Protein AF-A0A8K0CGU0-F1 (afdb_monomer)

Solvent-accessible surface area (backbone atoms only — not comparable to full-atom values): 3971 Å² total; per-residue (Å²): 140,67,65,63,65,55,50,50,55,50,49,56,49,49,50,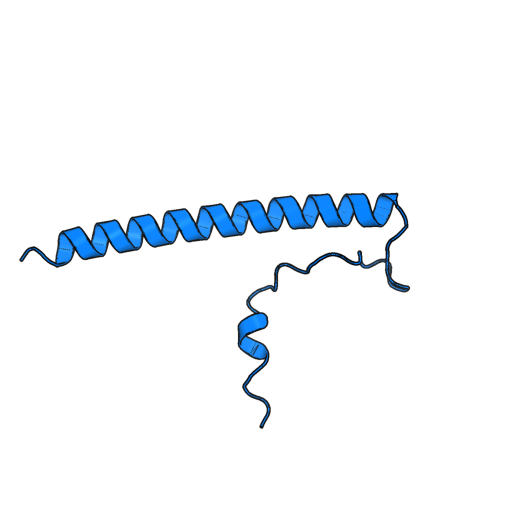54,51,50,54,51,51,53,50,52,50,51,52,51,44,54,51,47,40,52,49,23,54,74,73,62,46,40,48,99,84,70,47,44,81,56,82,70,76,60,80,73,46,76,73,68,75,78,81,86,126

pLDDT: mean 75.22, std 17.97, range [39.41, 97.12]

Sequence (65 aa):
MSASKYQQCHEELGDVIHDTAWRLMKEAATEEAALARQLGEVTKDNHPYIIVVADDAWSKGSSGV

Mean predicted aligned error: 10.95 Å

Structure (mmCIF, N/CA/C/O backbone):
data_AF-A0A8K0CGU0-F1
#
_entry.id   AF-A0A8K0CGU0-F1
#
loop_
_atom_site.group_PDB
_atom_site.id
_atom_site.type_symbol
_atom_site.label_atom_id
_atom_site.label_alt_id
_atom_site.label_comp_id
_atom_site.label_asym_id
_atom_site.label_entity_id
_atom_site.label_seq_id
_atom_site.pdbx_PDB_ins_code
_atom_site.Cartn_x
_atom_site.Cartn_y
_atom_site.Cartn_z
_atom_site.occupancy
_atom_site.B_iso_or_equiv
_atom_site.auth_seq_id
_atom_site.auth_comp_id
_atom_site.auth_asym_id
_atom_site.auth_atom_id
_atom_site.pdbx_PDB_model_num
ATOM 1 N N . MET A 1 1 ? 18.236 -4.709 -31.304 1.00 45.12 1 MET A N 1
ATOM 2 C CA . MET A 1 1 ? 17.926 -5.109 -29.915 1.00 45.12 1 MET A CA 1
ATOM 3 C C . MET A 1 1 ? 17.975 -3.891 -28.991 1.00 45.12 1 MET A C 1
ATOM 5 O O . MET A 1 1 ? 18.949 -3.707 -28.278 1.00 45.12 1 MET A O 1
ATOM 9 N N . SER A 1 2 ? 16.960 -3.024 -29.038 1.00 55.44 2 SER A N 1
ATOM 10 C CA . SER A 1 2 ? 16.812 -1.867 -28.129 1.00 55.44 2 SER A CA 1
ATOM 11 C C . SER A 1 2 ? 15.600 -1.998 -27.199 1.00 55.44 2 SER A C 1
ATOM 13 O O . SER A 1 2 ? 15.586 -1.397 -26.132 1.00 55.44 2 SER A O 1
ATOM 15 N N . ALA A 1 3 ? 14.622 -2.833 -27.565 1.00 62.53 3 ALA A N 1
ATOM 16 C CA . ALA A 1 3 ? 13.409 -3.062 -26.786 1.00 62.53 3 ALA A CA 1
ATOM 17 C C . ALA A 1 3 ? 13.660 -3.748 -25.429 1.00 62.53 3 ALA A C 1
ATOM 19 O O . ALA A 1 3 ? 12.902 -3.506 -24.500 1.00 62.53 3 ALA A O 1
ATOM 20 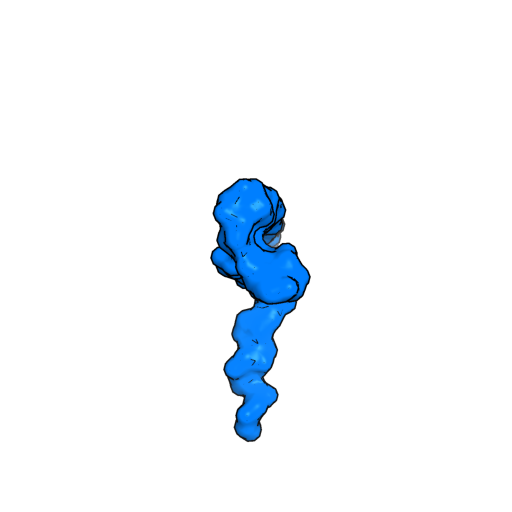N N . SER A 1 4 ? 14.724 -4.551 -25.270 1.00 78.62 4 SER A N 1
ATOM 21 C CA . SER A 1 4 ? 14.903 -5.332 -24.033 1.00 78.62 4 SER A CA 1
ATOM 22 C C . SER A 1 4 ? 15.356 -4.492 -22.837 1.00 78.62 4 SER A C 1
ATOM 24 O O . SER A 1 4 ? 14.892 -4.736 -21.734 1.00 78.62 4 SER A O 1
ATOM 26 N N . LYS A 1 5 ? 16.219 -3.482 -23.036 1.00 88.00 5 LYS A N 1
ATOM 27 C CA . LYS A 1 5 ? 16.648 -2.597 -21.936 1.00 88.00 5 LYS A CA 1
ATOM 28 C C . LYS A 1 5 ? 15.527 -1.668 -21.488 1.00 88.00 5 LYS A C 1
ATOM 30 O O . LYS A 1 5 ? 15.353 -1.464 -20.297 1.00 88.00 5 LYS A O 1
ATOM 35 N N . TYR A 1 6 ? 14.772 -1.120 -22.442 1.00 90.94 6 TYR A N 1
ATOM 36 C CA . TYR A 1 6 ? 13.610 -0.293 -22.126 1.00 90.94 6 TYR A CA 1
ATOM 37 C C . TYR A 1 6 ? 12.570 -1.089 -21.332 1.00 90.94 6 TYR A C 1
ATOM 39 O O . TYR A 1 6 ? 12.136 -0.627 -20.283 1.00 90.94 6 TYR A O 1
ATOM 47 N N . GLN A 1 7 ? 12.230 -2.293 -21.803 1.00 92.88 7 GLN A N 1
ATOM 48 C CA . GLN A 1 7 ? 11.272 -3.168 -21.132 1.00 92.88 7 GLN A CA 1
ATOM 49 C C . GLN A 1 7 ? 11.734 -3.522 -19.715 1.00 92.88 7 GLN A C 1
ATOM 51 O O . GLN A 1 7 ? 10.967 -3.352 -18.777 1.00 92.88 7 GLN A O 1
ATOM 56 N N . GLN A 1 8 ? 13.003 -3.905 -19.550 1.00 91.88 8 GLN A N 1
ATOM 57 C CA . GLN A 1 8 ? 13.565 -4.226 -18.240 1.00 91.88 8 GLN A CA 1
ATOM 58 C C . GLN A 1 8 ? 13.478 -3.039 -17.268 1.00 91.88 8 GLN A C 1
ATOM 60 O O . GLN A 1 8 ? 12.989 -3.191 -16.156 1.00 91.88 8 GLN A O 1
ATOM 65 N N . CYS A 1 9 ? 13.897 -1.839 -17.685 1.00 93.94 9 CYS A N 1
ATOM 66 C CA . CYS A 1 9 ? 13.807 -0.661 -16.821 1.00 93.94 9 CYS A CA 1
ATOM 67 C C . CYS A 1 9 ? 12.353 -0.281 -16.497 1.00 93.94 9 CYS A C 1
ATOM 69 O O . CYS A 1 9 ? 12.084 0.245 -15.421 1.00 93.94 9 CYS A O 1
ATOM 71 N N . HIS A 1 10 ? 11.418 -0.513 -17.422 1.00 93.88 10 HIS A N 1
ATOM 72 C CA . HIS A 1 10 ? 10.001 -0.247 -17.192 1.00 93.88 10 HIS A CA 1
ATOM 73 C C . HIS A 1 10 ? 9.382 -1.256 -16.212 1.00 93.88 10 HIS A C 1
ATOM 75 O O . HIS A 1 10 ? 8.543 -0.870 -15.399 1.00 93.88 10 HIS A O 1
ATOM 81 N N . GLU A 1 11 ? 9.783 -2.524 -16.275 1.00 94.50 11 GLU A N 1
ATOM 82 C CA . GLU A 1 11 ? 9.380 -3.561 -15.318 1.00 94.50 11 GLU A CA 1
ATOM 83 C C . GLU A 1 11 ? 9.927 -3.245 -13.923 1.00 94.50 11 GLU A C 1
ATOM 85 O O . GLU A 1 11 ? 9.145 -3.119 -12.987 1.00 94.50 11 GLU A O 1
ATOM 90 N N . GLU A 1 12 ? 11.228 -2.959 -13.807 1.00 96.00 12 GLU A N 1
ATOM 91 C CA . GLU A 1 12 ? 11.860 -2.568 -12.537 1.00 96.00 12 GLU A CA 1
ATOM 92 C C . GLU A 1 12 ? 11.189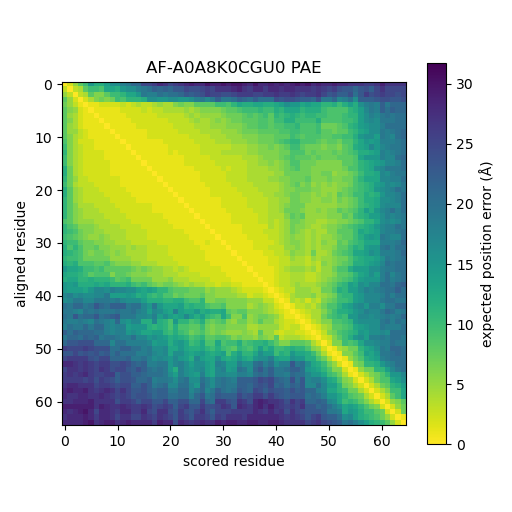 -1.329 -11.916 1.00 96.00 12 GLU A C 1
ATOM 94 O O . GLU A 1 12 ? 10.946 -1.274 -10.710 1.00 96.00 12 GLU A O 1
ATOM 99 N N . LEU A 1 13 ? 10.848 -0.326 -12.733 1.00 96.31 13 LEU A N 1
ATOM 100 C CA . LEU A 1 13 ? 10.116 0.850 -12.262 1.00 96.31 13 LEU A CA 1
ATOM 101 C C . LEU A 1 13 ? 8.694 0.494 -11.804 1.00 96.31 13 LEU A C 1
ATOM 103 O O . LEU A 1 13 ? 8.226 1.027 -10.797 1.00 96.31 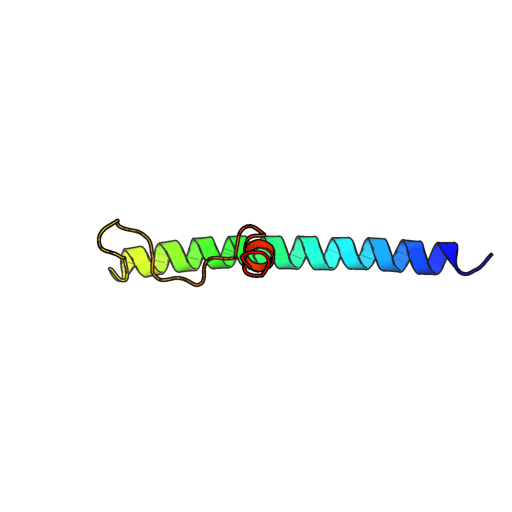13 LEU A O 1
ATOM 107 N N . GLY A 1 14 ? 8.012 -0.382 -12.543 1.00 96.12 14 GLY A N 1
ATOM 108 C CA . GLY A 1 14 ? 6.682 -0.875 -12.195 1.00 96.12 14 GLY A CA 1
ATOM 109 C C . GLY A 1 14 ? 6.673 -1.569 -10.836 1.00 96.12 14 GLY A C 1
ATOM 110 O O . GLY A 1 14 ? 5.837 -1.236 -9.996 1.00 96.12 14 GLY A O 1
ATOM 111 N N . ASP A 1 15 ? 7.650 -2.440 -10.597 1.00 95.94 15 ASP A N 1
ATOM 112 C CA . ASP A 1 15 ? 7.807 -3.166 -9.337 1.00 95.94 15 ASP A CA 1
ATOM 113 C C . ASP A 1 15 ? 8.052 -2.201 -8.171 1.00 95.94 15 ASP A C 1
ATOM 115 O O . ASP A 1 15 ? 7.363 -2.260 -7.154 1.00 95.94 15 ASP A O 1
ATOM 119 N N . VAL A 1 16 ? 8.949 -1.222 -8.338 1.00 97.12 16 VAL A N 1
ATOM 120 C CA . VAL A 1 16 ? 9.228 -0.221 -7.292 1.00 97.12 16 VAL A CA 1
ATOM 121 C C . VAL A 1 16 ? 7.992 0.616 -6.959 1.00 97.12 16 VAL A C 1
ATOM 123 O O . VAL A 1 16 ? 7.735 0.901 -5.783 1.00 97.12 16 VAL A O 1
ATOM 126 N N . ILE A 1 17 ? 7.223 1.029 -7.971 1.00 95.50 17 ILE A N 1
ATOM 127 C CA . ILE A 1 17 ? 5.982 1.788 -7.769 1.00 95.50 17 ILE A CA 1
ATOM 128 C C . ILE A 1 17 ? 4.958 0.928 -7.031 1.00 95.50 17 ILE A C 1
ATOM 130 O O . ILE A 1 17 ? 4.369 1.400 -6.056 1.00 95.50 17 ILE A O 1
ATOM 134 N N . HIS A 1 18 ? 4.765 -0.316 -7.472 1.00 92.38 18 HIS A N 1
ATOM 135 C CA . HIS A 1 18 ? 3.837 -1.253 -6.854 1.00 92.38 18 HIS A CA 1
ATOM 136 C C . HIS A 1 18 ? 4.187 -1.491 -5.383 1.00 92.38 18 HIS A C 1
ATOM 138 O O . HIS A 1 18 ? 3.352 -1.252 -4.511 1.00 92.38 18 HIS A O 1
ATOM 144 N N . ASP A 1 19 ? 5.433 -1.866 -5.098 1.00 93.31 19 ASP A N 1
ATOM 145 C CA . ASP A 1 19 ? 5.905 -2.164 -3.747 1.00 93.31 19 ASP A CA 1
ATOM 146 C C . ASP A 1 19 ? 5.777 -0.955 -2.820 1.00 93.31 19 ASP A C 1
ATOM 148 O O . ASP A 1 19 ? 5.332 -1.071 -1.674 1.00 93.31 19 ASP A O 1
ATOM 152 N N . THR A 1 20 ? 6.130 0.232 -3.320 1.00 93.56 20 THR A N 1
ATOM 153 C CA . THR A 1 20 ? 6.033 1.469 -2.540 1.00 93.56 20 THR A CA 1
ATOM 154 C C . THR A 1 20 ? 4.581 1.808 -2.231 1.00 93.56 20 THR A C 1
ATOM 156 O O . THR A 1 20 ? 4.251 2.091 -1.078 1.00 93.56 20 THR A O 1
ATOM 159 N N . ALA A 1 21 ? 3.708 1.761 -3.239 1.00 88.69 21 ALA A N 1
ATOM 160 C CA . ALA A 1 21 ? 2.291 2.045 -3.074 1.00 88.69 21 ALA A CA 1
ATOM 161 C C . ALA A 1 21 ? 1.638 1.044 -2.109 1.00 88.69 21 ALA A C 1
ATOM 163 O O . ALA A 1 21 ? 0.936 1.449 -1.185 1.00 88.69 21 ALA A O 1
ATOM 164 N N . TRP A 1 22 ? 1.932 -0.248 -2.262 1.00 87.19 22 TRP A N 1
ATOM 165 C CA . TRP A 1 22 ? 1.399 -1.310 -1.415 1.00 87.19 22 TRP A CA 1
ATOM 166 C C . TRP A 1 22 ? 1.842 -1.181 0.042 1.00 87.19 22 TRP A C 1
ATOM 168 O O . TRP A 1 22 ? 1.022 -1.305 0.955 1.00 87.19 22 TRP A O 1
ATOM 178 N N . ARG A 1 23 ? 3.125 -0.882 0.278 1.00 88.88 23 ARG A N 1
ATOM 179 C CA . ARG A 1 23 ? 3.643 -0.640 1.629 1.00 88.88 23 ARG A CA 1
ATOM 180 C C . ARG A 1 23 ? 2.940 0.545 2.288 1.00 88.88 23 ARG A C 1
ATOM 182 O O . ARG A 1 23 ? 2.456 0.401 3.405 1.00 88.88 23 ARG A O 1
ATOM 189 N N . LEU A 1 24 ? 2.843 1.678 1.591 1.00 88.38 24 LEU A N 1
ATOM 190 C CA . LEU A 1 24 ? 2.215 2.885 2.136 1.00 88.38 24 LEU A CA 1
ATOM 191 C C . LEU A 1 24 ? 0.724 2.683 2.417 1.00 88.38 24 LEU A C 1
ATOM 193 O O . LEU A 1 24 ? 0.234 3.119 3.453 1.00 88.38 24 LEU A O 1
ATOM 197 N N . MET A 1 25 ? 0.007 1.984 1.534 1.00 85.69 25 MET A N 1
ATOM 198 C CA . MET A 1 25 ? -1.399 1.646 1.764 1.00 85.69 25 MET A CA 1
ATOM 199 C C . MET A 1 25 ? -1.572 0.775 3.009 1.00 85.69 25 MET A C 1
ATOM 201 O O . MET A 1 25 ? -2.479 1.015 3.800 1.00 85.69 25 MET A O 1
ATOM 205 N N . LYS A 1 26 ? -0.693 -0.213 3.219 1.00 85.00 26 LYS A N 1
ATOM 206 C CA . LYS A 1 26 ? -0.718 -1.047 4.428 1.00 85.00 26 LYS A CA 1
ATOM 207 C C . LYS A 1 26 ? -0.447 -0.239 5.692 1.00 85.00 26 LYS A C 1
ATOM 209 O O . LYS A 1 26 ? -1.176 -0.401 6.665 1.00 85.00 26 LYS A O 1
ATOM 214 N N . GLU A 1 27 ? 0.571 0.616 5.678 1.00 87.31 27 GLU A N 1
ATOM 215 C CA . GLU A 1 27 ? 0.898 1.493 6.808 1.00 87.31 27 GLU A CA 1
ATOM 216 C C . GLU A 1 27 ? -0.289 2.410 7.140 1.00 87.31 27 GLU A C 1
ATOM 218 O O . GLU A 1 27 ? -0.788 2.378 8.267 1.00 87.31 27 GLU A O 1
ATOM 223 N N . ALA A 1 28 ? -0.848 3.099 6.141 1.00 85.25 28 ALA A N 1
ATOM 224 C CA . ALA A 1 28 ? -2.031 3.941 6.310 1.00 85.25 28 ALA A CA 1
ATOM 225 C C . ALA A 1 28 ? -3.233 3.153 6.857 1.00 85.25 28 ALA A C 1
ATOM 227 O O . ALA A 1 28 ? -3.864 3.581 7.819 1.00 85.25 28 ALA A O 1
ATOM 228 N N . ALA A 1 29 ? -3.507 1.957 6.327 1.00 81.19 29 ALA A N 1
ATOM 229 C CA . ALA A 1 29 ? -4.594 1.113 6.820 1.00 81.19 29 ALA A CA 1
ATOM 230 C C . ALA A 1 29 ? -4.403 0.714 8.292 1.00 81.19 29 ALA A C 1
ATOM 232 O O . ALA A 1 29 ? -5.370 0.661 9.054 1.00 81.19 29 ALA A O 1
ATOM 233 N N . THR A 1 30 ? -3.168 0.441 8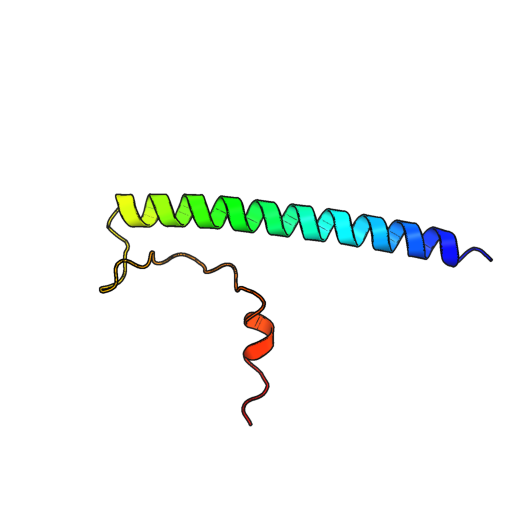.726 1.00 84.44 30 THR A N 1
ATOM 234 C CA . THR A 1 30 ? -2.901 0.139 10.140 1.00 84.44 30 THR A CA 1
ATOM 235 C C . THR A 1 30 ? -3.115 1.348 11.047 1.00 84.44 30 THR A C 1
ATOM 237 O O . THR A 1 30 ? -3.681 1.194 12.134 1.00 84.44 30 THR A O 1
ATOM 240 N N . GLU A 1 31 ? -2.720 2.542 10.601 1.00 85.81 31 GLU A N 1
ATOM 241 C CA . GLU A 1 31 ? -2.912 3.792 11.340 1.00 85.81 31 GLU A CA 1
ATOM 242 C C . GLU A 1 31 ? -4.394 4.163 11.439 1.00 85.81 31 GLU A C 1
ATOM 244 O O . GLU A 1 31 ? -4.900 4.402 12.538 1.00 85.81 31 GLU A O 1
ATOM 249 N N . GLU A 1 32 ? -5.126 4.116 10.325 1.00 82.56 32 GLU A N 1
ATOM 250 C CA . GLU A 1 32 ? -6.567 4.366 10.296 1.00 82.56 32 GLU A CA 1
ATOM 251 C C . GLU A 1 32 ? -7.322 3.369 11.185 1.00 82.56 32 GLU A C 1
ATOM 253 O O . GLU A 1 32 ? -8.211 3.755 11.946 1.00 82.56 32 GLU A O 1
ATOM 258 N N . ALA A 1 33 ? -6.940 2.087 11.165 1.00 83.19 33 ALA A N 1
ATOM 259 C CA . ALA A 1 33 ? -7.542 1.068 12.021 1.00 83.19 33 ALA A CA 1
ATOM 260 C C . ALA A 1 33 ? -7.327 1.359 13.513 1.00 83.19 33 ALA A C 1
ATOM 262 O O . ALA A 1 33 ? -8.212 1.101 14.335 1.00 83.19 33 ALA A O 1
ATOM 263 N N . ALA A 1 34 ? -6.147 1.863 13.884 1.00 84.94 34 ALA A N 1
ATOM 264 C CA . ALA A 1 34 ? -5.854 2.258 15.256 1.00 84.94 34 ALA A CA 1
ATOM 265 C C . ALA A 1 34 ? -6.680 3.485 15.671 1.00 84.94 34 ALA A C 1
ATOM 267 O O . ALA A 1 34 ? -7.273 3.474 16.751 1.00 84.94 34 ALA A O 1
ATOM 268 N N . LEU A 1 35 ? -6.777 4.496 14.804 1.00 86.00 35 LEU A N 1
ATOM 269 C CA . LEU A 1 35 ? -7.564 5.710 15.041 1.00 86.00 35 LEU A CA 1
ATOM 270 C C . LEU A 1 35 ? -9.060 5.408 15.182 1.00 86.00 35 LEU A C 1
ATOM 272 O O . LEU A 1 35 ? -9.679 5.827 16.157 1.00 86.00 35 LEU A O 1
ATOM 276 N N . ALA A 1 36 ? -9.627 4.606 14.280 1.00 83.31 36 ALA A N 1
ATOM 277 C CA . ALA A 1 36 ? -11.032 4.210 14.335 1.00 83.31 36 ALA A CA 1
ATOM 278 C C . ALA A 1 36 ? -11.367 3.468 15.641 1.00 83.31 36 ALA A C 1
ATOM 280 O O . ALA A 1 36 ? -12.394 3.727 16.267 1.00 83.31 36 ALA A O 1
ATOM 281 N N . ARG A 1 37 ? -10.466 2.600 16.127 1.00 82.31 37 ARG A N 1
ATOM 282 C CA . ARG A 1 37 ? -10.624 1.956 17.444 1.00 82.31 37 ARG A CA 1
ATOM 283 C C . ARG A 1 37 ? -10.562 2.952 18.599 1.00 82.31 37 ARG A C 1
ATOM 285 O O . ARG A 1 37 ? -11.340 2.814 19.538 1.00 82.31 37 ARG A O 1
ATOM 292 N N . GLN A 1 38 ? -9.667 3.939 18.544 1.00 85.19 38 GLN A N 1
ATOM 293 C CA . GLN A 1 38 ? -9.571 4.983 19.572 1.00 85.19 38 GLN A CA 1
ATOM 294 C C . GLN A 1 38 ? -10.825 5.864 19.625 1.00 85.19 38 GLN A C 1
ATOM 296 O O . GLN A 1 38 ? -11.254 6.246 20.711 1.00 85.19 38 GLN A O 1
ATOM 301 N N . LEU A 1 39 ? -11.425 6.155 18.471 1.00 85.38 39 LEU A N 1
ATOM 302 C CA . LEU A 1 39 ? -12.634 6.972 18.355 1.00 85.38 39 LEU A CA 1
ATOM 303 C C . LEU A 1 39 ? -13.929 6.186 18.619 1.00 85.38 39 LEU A C 1
ATOM 305 O O . LEU A 1 39 ? -15.001 6.780 18.708 1.00 85.38 39 LEU A O 1
ATOM 309 N N . GLY A 1 40 ? -13.850 4.858 18.759 1.00 82.31 40 GLY A N 1
ATOM 310 C CA . GLY A 1 40 ? -15.028 3.994 18.865 1.00 82.31 40 GLY A CA 1
ATOM 311 C C . GLY A 1 40 ? -15.795 3.849 17.546 1.00 82.31 40 GLY A C 1
ATOM 312 O O . GLY A 1 40 ? -16.920 3.354 17.541 1.00 82.31 40 GLY A O 1
ATOM 313 N N . GLU A 1 41 ? -15.187 4.236 16.424 1.00 82.00 41 GLU A N 1
ATOM 314 C CA . GLU A 1 41 ? -15.704 4.089 15.060 1.00 82.00 41 GLU A CA 1
ATOM 315 C C . GLU A 1 41 ? -15.486 2.655 14.555 1.00 82.00 41 GLU A C 1
ATOM 317 O O . GLU A 1 41 ? -14.842 2.380 13.539 1.00 82.00 41 GLU A O 1
ATOM 322 N N . VAL A 1 42 ? -16.023 1.705 15.315 1.00 79.12 42 VAL A N 1
ATOM 323 C CA . VAL A 1 42 ? -15.918 0.271 15.060 1.00 79.12 42 VAL A CA 1
ATOM 324 C C . VAL A 1 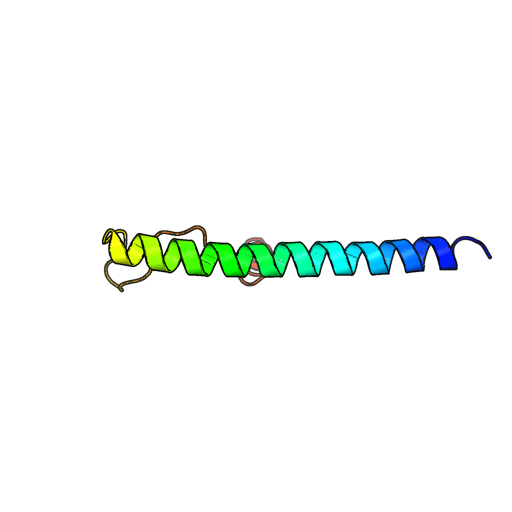42 ? -17.300 -0.352 14.888 1.00 79.12 42 VAL A C 1
ATOM 326 O O . VAL A 1 42 ? -18.302 0.092 15.448 1.00 79.12 42 VAL A O 1
ATOM 329 N N . THR A 1 43 ? -17.364 -1.400 14.076 1.00 75.44 43 THR A N 1
ATOM 330 C CA . THR A 1 43 ? -18.546 -2.253 13.914 1.00 75.44 43 THR A CA 1
ATOM 331 C C . THR A 1 43 ? -18.882 -2.981 15.223 1.00 75.44 43 THR A C 1
ATOM 333 O O . THR A 1 43 ? -18.087 -3.019 16.162 1.00 75.44 43 THR A O 1
ATOM 336 N N . LYS A 1 44 ? -20.046 -3.644 15.271 1.00 72.62 44 LYS A N 1
ATOM 337 C CA . LYS A 1 44 ? -20.454 -4.498 16.407 1.00 72.62 44 LYS A CA 1
ATOM 338 C C . LYS A 1 44 ? -19.453 -5.622 16.718 1.00 72.62 44 LYS A C 1
ATOM 340 O O . LYS A 1 44 ? -19.413 -6.092 17.849 1.00 72.62 44 LYS A O 1
ATOM 345 N N . ASP A 1 45 ? -18.630 -5.989 15.739 1.00 73.69 45 ASP A N 1
ATOM 346 C CA . ASP A 1 45 ? -17.596 -7.018 15.838 1.00 73.69 45 ASP A CA 1
ATOM 347 C C . ASP A 1 45 ? -16.189 -6.423 16.066 1.00 73.69 45 ASP A C 1
ATOM 349 O O . ASP A 1 45 ? -15.190 -7.093 15.823 1.00 73.69 45 ASP A O 1
ATOM 353 N N . ASN A 1 46 ? -16.082 -5.156 16.497 1.00 65.44 46 ASN A N 1
ATOM 354 C CA . ASN A 1 46 ? -14.823 -4.426 16.730 1.00 65.44 46 ASN A CA 1
ATOM 355 C C . ASN A 1 46 ? -13.916 -4.239 15.493 1.00 65.44 46 ASN A C 1
ATOM 357 O O . ASN A 1 46 ? -12.731 -3.906 15.620 1.00 65.44 46 ASN A O 1
ATOM 361 N N . HIS A 1 47 ? -14.459 -4.402 14.285 1.00 71.94 47 HIS A N 1
ATOM 362 C CA . HIS A 1 47 ? -13.741 -4.065 13.055 1.00 71.94 47 HIS A CA 1
ATOM 363 C C . HIS A 1 47 ? -13.835 -2.558 12.787 1.00 71.94 47 HIS A C 1
ATOM 365 O O . HIS A 1 47 ? -14.948 -2.032 12.814 1.00 71.94 47 HIS A O 1
ATOM 371 N N . PRO A 1 48 ? -12.715 -1.864 12.533 1.00 68.38 48 PRO A N 1
ATOM 372 C CA . PRO A 1 48 ? -12.721 -0.439 12.219 1.00 68.38 48 PRO A CA 1
ATOM 373 C C . PRO A 1 48 ? -13.416 -0.165 10.879 1.00 68.38 48 PRO A C 1
ATOM 375 O O . PRO A 1 48 ? -13.227 -0.915 9.920 1.00 68.38 48 PRO A O 1
ATOM 378 N N . TYR A 1 49 ? -14.201 0.915 10.804 1.00 66.25 49 TYR A N 1
ATOM 379 C CA . TYR A 1 49 ? -14.842 1.380 9.565 1.00 66.25 49 TYR A CA 1
ATOM 380 C C . TYR A 1 49 ? -13.855 2.133 8.665 1.00 66.25 49 TYR A C 1
ATOM 382 O O . TYR A 1 49 ? -14.050 3.301 8.342 1.00 66.25 49 TYR A O 1
ATOM 390 N N . ILE A 1 50 ? -12.772 1.471 8.275 1.00 66.12 50 ILE A N 1
ATOM 391 C CA . ILE A 1 50 ? -11.772 2.044 7.371 1.00 66.12 50 ILE A CA 1
ATOM 392 C C . ILE A 1 50 ? -11.909 1.449 5.977 1.00 66.12 50 ILE A C 1
ATOM 394 O O . ILE A 1 50 ? -12.520 0.391 5.786 1.00 66.12 50 ILE A O 1
ATOM 398 N N . ILE A 1 51 ? -11.318 2.127 4.997 1.00 56.88 51 ILE A N 1
ATOM 399 C CA . ILE A 1 51 ? -11.220 1.622 3.632 1.00 56.88 51 ILE A CA 1
ATOM 400 C C . ILE A 1 51 ? -10.272 0.424 3.689 1.00 56.88 51 ILE A C 1
ATOM 402 O O . ILE A 1 51 ? -9.058 0.573 3.805 1.00 56.88 51 ILE A O 1
ATOM 406 N N . VAL A 1 52 ? -10.831 -0.786 3.686 1.00 56.97 52 VAL A N 1
ATOM 407 C CA . VAL A 1 52 ? -10.042 -2.015 3.604 1.00 56.97 52 VAL A CA 1
ATOM 408 C C . VAL A 1 52 ? -9.212 -1.903 2.330 1.00 56.97 52 VAL A C 1
ATO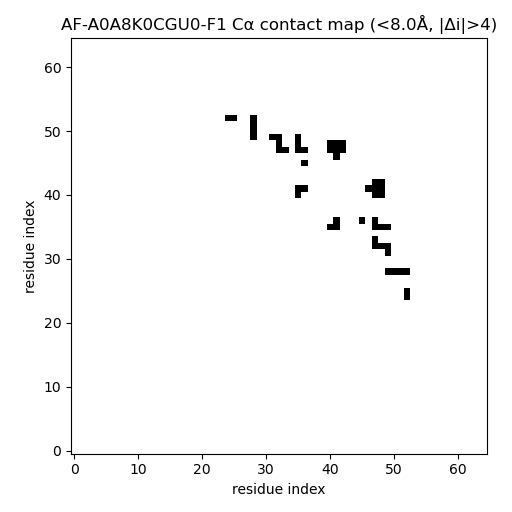M 410 O O . VAL A 1 52 ? -9.776 -1.888 1.235 1.00 56.97 52 VAL A O 1
ATOM 413 N N . VAL A 1 53 ? -7.887 -1.795 2.463 1.00 54.84 53 VAL A N 1
ATOM 414 C CA . VAL A 1 53 ? -6.965 -2.030 1.348 1.00 54.84 53 VAL A CA 1
ATOM 415 C C . VAL A 1 53 ? -7.251 -3.456 0.921 1.00 54.84 53 VAL A C 1
ATOM 417 O O . VAL A 1 53 ? -6.890 -4.403 1.618 1.00 54.84 53 VAL A O 1
ATOM 420 N N . ALA A 1 54 ? -8.060 -3.575 -0.130 1.00 51.09 54 ALA A N 1
ATOM 421 C CA . ALA A 1 54 ? -8.600 -4.835 -0.583 1.00 51.09 54 ALA A CA 1
ATOM 422 C C . ALA A 1 54 ? -7.416 -5.759 -0.839 1.00 51.09 54 ALA A C 1
ATOM 424 O O . ALA A 1 54 ? -6.575 -5.482 -1.691 1.00 51.09 54 ALA A O 1
ATOM 425 N N . ASP A 1 55 ? -7.356 -6.822 -0.049 1.00 43.81 55 ASP A N 1
ATOM 426 C CA . ASP A 1 55 ? -6.412 -7.919 -0.160 1.00 43.81 55 ASP A CA 1
ATOM 427 C C . ASP A 1 55 ? -6.692 -8.628 -1.490 1.00 43.81 55 ASP A C 1
ATOM 429 O O . ASP A 1 55 ? -7.472 -9.572 -1.540 1.00 43.81 55 ASP A O 1
ATOM 433 N N . ASP A 1 56 ? -6.245 -8.031 -2.600 1.00 46.56 56 ASP A N 1
ATOM 434 C CA . ASP A 1 56 ? -6.465 -8.442 -3.996 1.00 46.56 56 ASP A CA 1
ATOM 435 C C . ASP A 1 56 ? -7.948 -8.689 -4.396 1.00 46.56 56 ASP A C 1
ATOM 437 O O . ASP A 1 56 ? -8.282 -9.089 -5.512 1.00 46.56 56 ASP A O 1
ATOM 441 N N . ALA A 1 57 ? -8.889 -8.429 -3.485 1.00 43.97 57 ALA A N 1
ATOM 442 C CA . ALA A 1 57 ? -10.277 -8.867 -3.572 1.00 43.97 57 ALA A CA 1
ATOM 443 C C . ALA A 1 57 ? -11.132 -7.971 -4.470 1.00 43.97 57 ALA A C 1
ATOM 445 O O . ALA A 1 57 ? -12.229 -8.374 -4.859 1.00 43.97 57 ALA A O 1
ATOM 446 N N . TRP A 1 58 ? -10.629 -6.797 -4.867 1.00 42.56 58 TRP A N 1
ATOM 447 C CA . TRP A 1 58 ? -11.299 -5.972 -5.874 1.00 42.56 58 TRP A CA 1
ATOM 448 C C . TRP A 1 58 ? -11.405 -6.710 -7.220 1.00 42.56 58 TRP A C 1
ATOM 450 O O . TRP A 1 58 ? -12.359 -6.504 -7.967 1.00 42.56 58 TRP A O 1
ATOM 460 N N . SER A 1 59 ? -10.487 -7.645 -7.503 1.00 45.31 59 SER A N 1
ATOM 461 C CA . SER A 1 59 ? -10.553 -8.510 -8.689 1.00 45.31 59 SER A CA 1
ATOM 462 C C . SER A 1 59 ? -11.601 -9.630 -8.584 1.00 45.31 59 SER A C 1
ATOM 464 O O . SER A 1 59 ? -12.024 -10.172 -9.603 1.00 45.31 59 SER A O 1
ATOM 466 N N . LYS A 1 60 ? -12.082 -9.967 -7.376 1.00 49.41 60 LYS A N 1
ATOM 467 C CA . LYS A 1 60 ? -13.064 -11.049 -7.163 1.00 49.41 60 LYS A CA 1
ATOM 468 C C . LYS A 1 60 ? -1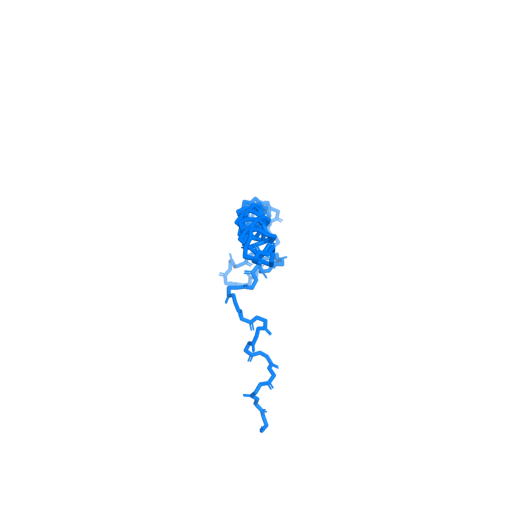4.524 -10.585 -7.187 1.00 49.41 60 LYS A C 1
ATOM 470 O O . LYS A 1 60 ? -15.424 -11.395 -6.991 1.00 49.41 60 LYS A O 1
ATOM 475 N N . GLY A 1 61 ? -14.767 -9.307 -7.481 1.00 45.41 61 GLY A N 1
ATOM 476 C CA . GLY A 1 61 ? -16.102 -8.709 -7.560 1.00 45.41 61 GLY A CA 1
ATOM 477 C C . GLY A 1 61 ? -16.813 -8.782 -8.919 1.00 45.41 61 GLY A C 1
ATOM 478 O O . GLY A 1 61 ? -17.878 -8.185 -9.040 1.00 45.41 61 GLY A O 1
ATOM 479 N N . SER A 1 62 ? -16.281 -9.461 -9.947 1.00 49.09 62 SER A N 1
ATOM 480 C CA . SER A 1 62 ? -16.906 -9.468 -11.290 1.00 49.09 62 SER A CA 1
ATOM 481 C C . SER A 1 62 ? -16.973 -10.820 -12.013 1.00 49.09 62 SER A C 1
ATOM 483 O O . SER A 1 62 ? -17.174 -10.866 -13.224 1.00 49.09 62 SER A O 1
ATOM 485 N N . SER A 1 63 ? -16.889 -11.951 -11.314 1.00 47.22 63 SER A N 1
AT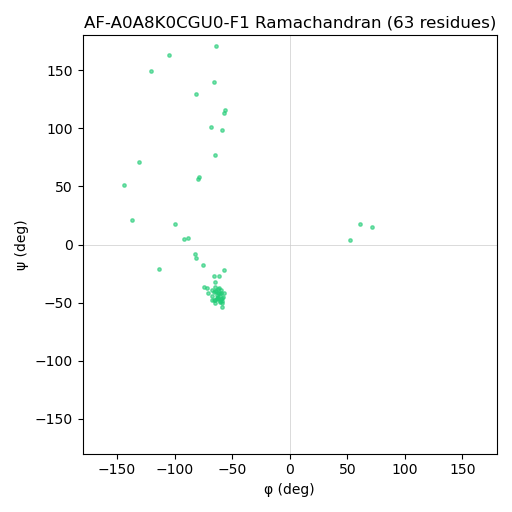OM 486 C CA . SER A 1 63 ? -17.214 -13.259 -11.915 1.00 47.22 63 SER A CA 1
ATOM 487 C C . SER A 1 63 ? -18.160 -14.036 -11.013 1.00 47.22 63 SER A C 1
ATOM 489 O O . SER A 1 63 ? -17.789 -14.992 -10.340 1.00 47.22 63 SER A O 1
ATOM 491 N N . GLY A 1 64 ? -19.394 -13.545 -10.977 1.00 48.91 64 GLY A N 1
ATOM 492 C CA . GLY A 1 64 ? -20.538 -14.162 -10.320 1.00 48.91 64 GLY A CA 1
ATOM 493 C C . GLY A 1 64 ? -21.808 -13.909 -11.126 1.00 48.91 64 GLY A C 1
ATOM 494 O O . GLY A 1 64 ? -22.772 -13.388 -10.575 1.00 48.91 64 GLY A O 1
ATOM 495 N N . VAL A 1 65 ? -21.763 -14.217 -12.428 1.00 39.41 65 VAL A N 1
ATOM 496 C CA . VAL A 1 65 ? -22.911 -14.545 -13.293 1.00 39.41 65 VAL A CA 1
ATOM 497 C C . VAL A 1 65 ? -22.464 -15.652 -14.235 1.00 39.41 65 VAL A C 1
ATOM 499 O O . VAL A 1 65 ? -21.365 -15.495 -14.813 1.00 39.41 65 VAL A O 1
#

Radius of gyration: 18.12 Å; Cα contacts (8 Å, |Δi|>4): 26; chains: 1; bounding box: 41×22×50 Å

InterPro domains:
  IPR049012 Mutator-like transposase domain [PF20700] (1-64)

Secondary structure (DSSP, 8-state):
--HHHHHHHHHHHHHHHHHHHHHHHHHHHHHHHHHHHHHT-B-TTS-B-S----SSGGGGGS---

Organism: Ignelater luminosus (NCBI:txid2038154)

Foldseek 3Di:
DPVPVVVVVVVVVVVVVVVVVVVVVVVVVVVQQVVQLVVVCADPVRGHPDDPPPPPCVVVPPPDD